Protein AF-A0A438C0U0-F1 (afdb_monomer)

Sequence (135 aa):
MARGLKKHLKRLNAPKHWMLDKLGGAFAPKPSYRPHKSWECLPLILILWNRLKYALTYREVIAILMQQHVFVDGKLGQKGIPYLNTYDERTIRYPRPLITDFIKFDVGNVVMVTGGRNRGRVGVIKNREKHKGNI

Solvent-accessible surface area (backbone atoms only — not comparable to full-atom values): 9184 Å² total; per-residue (Å²): 137,82,92,73,87,77,84,75,37,50,36,92,75,47,57,74,91,71,69,74,72,86,79,84,50,75,56,40,91,61,68,68,99,54,86,52,55,77,82,76,50,78,53,64,68,50,44,40,39,75,69,66,59,80,26,93,48,76,66,51,44,50,53,55,44,73,67,54,77,52,63,26,84,90,33,64,25,94,92,36,49,43,52,69,85,80,92,62,94,60,72,73,46,84,97,56,82,61,82,82,68,81,75,76,100,48,74,69,40,78,46,68,36,87,58,78,96,59,45,77,43,73,48,63,39,82,80,84,87,85,74,92,86,78,132

Structure (mmCIF, N/CA/C/O backbone):
data_AF-A0A438C0U0-F1
#
_entry.id   AF-A0A438C0U0-F1
#
loop_
_atom_site.group_PDB
_atom_site.id
_atom_site.type_symbol
_atom_site.label_atom_id
_atom_site.label_alt_id
_atom_site.label_comp_id
_atom_site.label_asym_id
_atom_site.label_entity_id
_atom_site.label_seq_id
_atom_site.pdbx_PDB_ins_code
_atom_site.Cartn_x
_atom_site.Cartn_y
_atom_site.Cartn_z
_atom_site.occupancy
_atom_site.B_iso_or_equiv
_atom_site.auth_seq_id
_atom_site.auth_comp_id
_atom_site.auth_asym_id
_atom_site.auth_atom_id
_atom_site.pdbx_PDB_model_num
ATOM 1 N N . MET A 1 1 ? 15.847 14.228 15.326 1.00 49.62 1 MET A N 1
ATOM 2 C CA . MET A 1 1 ? 15.548 13.305 16.449 1.00 49.62 1 MET A CA 1
ATOM 3 C C . MET A 1 1 ? 15.828 11.871 16.019 1.00 49.62 1 MET A C 1
ATOM 5 O O . MET A 1 1 ? 15.484 11.499 14.902 1.00 49.62 1 MET A O 1
ATOM 9 N N . ALA A 1 2 ? 16.569 11.146 16.854 1.00 59.00 2 ALA A N 1
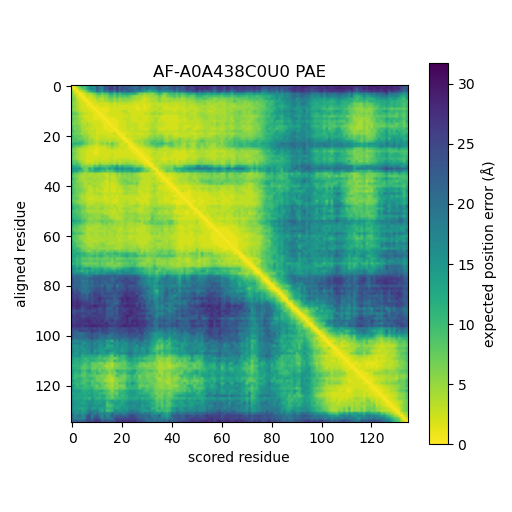ATOM 10 C CA . ALA A 1 2 ? 17.494 10.091 16.456 1.00 59.00 2 ALA A CA 1
ATOM 11 C C . ALA A 1 2 ? 16.886 8.706 16.159 1.00 59.00 2 ALA A C 1
ATOM 13 O O . ALA A 1 2 ? 15.903 8.280 16.756 1.00 59.00 2 ALA A O 1
ATOM 14 N N . ARG A 1 3 ? 17.567 8.059 15.200 1.00 67.25 3 ARG A N 1
ATOM 15 C CA . ARG A 1 3 ? 17.900 6.635 15.000 1.00 67.25 3 ARG A CA 1
ATOM 16 C C . ARG A 1 3 ? 17.000 5.594 15.688 1.00 67.25 3 ARG A C 1
ATOM 18 O O . ARG A 1 3 ? 17.185 5.263 16.850 1.00 67.25 3 ARG A O 1
ATOM 25 N N . GLY A 1 4 ? 16.081 5.029 14.902 1.00 77.31 4 GLY A N 1
ATOM 26 C CA . GLY A 1 4 ? 15.257 3.871 15.256 1.00 77.31 4 GLY A CA 1
ATOM 27 C C . GLY A 1 4 ? 14.120 3.642 14.254 1.00 77.31 4 GLY A C 1
ATOM 28 O O . GLY A 1 4 ? 13.818 4.504 13.420 1.00 77.31 4 GLY A O 1
ATOM 29 N N . LEU A 1 5 ? 13.467 2.478 14.320 1.00 80.62 5 LEU A N 1
ATOM 30 C CA . LEU A 1 5 ? 12.349 2.149 13.433 1.00 80.62 5 LEU A CA 1
ATOM 31 C C . LEU A 1 5 ? 11.115 2.995 13.800 1.00 80.62 5 LEU A C 1
ATOM 33 O O . LEU A 1 5 ? 10.522 2.842 14.867 1.00 80.62 5 LEU A O 1
ATOM 37 N N . LYS A 1 6 ? 10.719 3.920 12.916 1.00 82.56 6 LYS A N 1
ATOM 38 C CA . LYS A 1 6 ? 9.591 4.838 13.162 1.00 82.56 6 LYS A CA 1
ATOM 39 C C . LYS A 1 6 ? 8.277 4.062 13.268 1.00 82.56 6 LYS A C 1
ATOM 41 O O . LYS A 1 6 ? 7.852 3.477 12.277 1.00 82.56 6 LYS A O 1
ATOM 46 N N . LYS A 1 7 ? 7.585 4.116 14.410 1.00 84.31 7 LYS A N 1
ATOM 47 C CA . LYS A 1 7 ? 6.282 3.443 14.621 1.00 84.31 7 LYS A CA 1
ATOM 48 C C . LYS A 1 7 ? 5.077 4.193 14.044 1.00 84.31 7 LYS A C 1
ATOM 50 O O . LYS A 1 7 ? 4.054 3.580 13.778 1.00 84.31 7 LYS A O 1
ATOM 55 N N . HIS A 1 8 ? 5.213 5.492 13.790 1.00 87.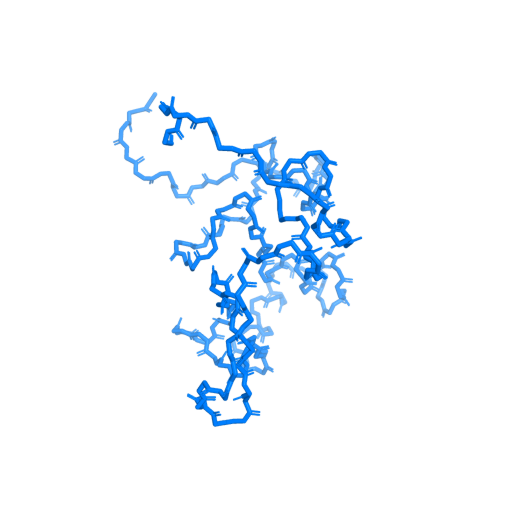44 8 HIS A N 1
ATOM 56 C CA . HIS A 1 8 ? 4.126 6.343 13.302 1.00 87.44 8 HIS A CA 1
ATOM 57 C C . HIS A 1 8 ? 4.415 6.866 11.892 1.00 87.44 8 HIS A C 1
ATOM 59 O O . HIS A 1 8 ? 5.573 7.111 11.538 1.00 87.44 8 HIS A O 1
ATOM 65 N N . LEU A 1 9 ? 3.358 7.045 11.095 1.00 89.25 9 LEU A N 1
ATOM 66 C CA . LEU A 1 9 ? 3.402 7.650 9.765 1.00 89.25 9 LEU A CA 1
ATOM 67 C C . LEU A 1 9 ? 2.542 8.921 9.766 1.00 89.25 9 LEU A C 1
ATOM 69 O O . LEU A 1 9 ? 1.351 8.880 10.073 1.00 89.25 9 LEU A O 1
ATOM 73 N N . LYS A 1 10 ? 3.153 10.062 9.436 1.00 91.19 10 LYS A N 1
ATOM 74 C CA . LYS A 1 10 ? 2.420 11.318 9.238 1.00 91.19 10 LYS A CA 1
ATOM 75 C C . LYS A 1 10 ? 1.607 11.243 7.951 1.00 91.19 10 LYS A C 1
ATOM 77 O O . LYS A 1 10 ? 2.105 10.733 6.950 1.00 91.19 10 LYS A O 1
ATOM 82 N N . ARG A 1 11 ? 0.392 11.796 7.970 1.00 90.31 11 ARG A N 1
ATOM 83 C CA . ARG A 1 11 ? -0.539 11.730 6.832 1.00 90.31 11 ARG A CA 1
ATOM 84 C C . ARG A 1 11 ? 0.006 12.406 5.576 1.00 90.31 11 ARG A C 1
ATOM 86 O O . ARG A 1 11 ? -0.122 11.853 4.494 1.00 90.31 11 ARG A O 1
ATOM 93 N N . LEU A 1 12 ? 0.710 13.528 5.739 1.00 89.56 12 LEU A N 1
ATOM 94 C CA . LEU A 1 12 ? 1.381 14.239 4.642 1.00 89.56 12 LEU A CA 1
ATOM 95 C C . LEU A 1 12 ? 2.431 13.384 3.914 1.00 89.56 12 LEU A C 1
ATOM 97 O O . LEU A 1 12 ? 2.679 13.597 2.733 1.00 89.56 12 LEU A O 1
ATOM 101 N N . ASN A 1 13 ? 3.015 12.403 4.607 1.00 89.31 13 ASN A N 1
ATOM 102 C CA . ASN A 1 13 ? 4.027 11.501 4.056 1.00 89.31 13 ASN A CA 1
ATOM 103 C C . ASN A 1 13 ? 3.423 10.177 3.567 1.00 89.31 13 ASN A C 1
ATOM 105 O O . ASN A 1 13 ? 4.166 9.271 3.188 1.00 89.31 13 ASN A O 1
ATOM 109 N N . ALA A 1 14 ? 2.099 10.018 3.635 1.00 89.00 14 ALA A N 1
ATOM 110 C CA . ALA A 1 14 ? 1.444 8.821 3.141 1.00 89.00 14 ALA A CA 1
ATOM 111 C C . ALA A 1 14 ? 1.526 8.756 1.604 1.00 89.00 14 ALA A C 1
ATOM 113 O O . ALA A 1 14 ? 1.493 9.795 0.937 1.00 89.00 14 ALA A O 1
ATOM 114 N N . PRO A 1 15 ? 1.614 7.550 1.019 1.00 89.00 15 PRO A N 1
ATOM 115 C CA . PRO A 1 15 ? 1.599 7.393 -0.427 1.00 89.00 15 PRO A CA 1
ATOM 116 C C . PRO A 1 15 ? 0.354 8.020 -1.068 1.00 89.00 15 PRO A C 1
ATOM 118 O O . PRO A 1 15 ? -0.773 7.788 -0.633 1.00 89.00 15 PRO A O 1
ATOM 121 N N . LYS A 1 16 ? 0.549 8.789 -2.147 1.00 87.38 16 LYS A N 1
ATOM 122 C CA . LYS A 1 16 ? -0.541 9.519 -2.822 1.00 87.38 16 LYS A CA 1
ATOM 123 C C . LYS A 1 16 ? -1.654 8.596 -3.332 1.00 87.38 16 LYS A C 1
ATOM 125 O O . LYS A 1 16 ? -2.820 8.980 -3.306 1.00 87.38 16 LYS A O 1
ATOM 130 N N . HIS A 1 17 ? -1.321 7.372 -3.756 1.00 84.94 17 HIS A N 1
ATOM 131 C CA . HIS A 1 17 ? -2.303 6.403 -4.266 1.00 84.94 17 HIS A CA 1
ATOM 132 C C . HIS A 1 17 ? -3.259 5.873 -3.187 1.00 84.94 17 HIS A C 1
ATOM 134 O O . HIS A 1 17 ? -4.275 5.266 -3.520 1.00 84.94 17 HIS A O 1
ATOM 140 N N . TRP A 1 18 ? -2.992 6.137 -1.903 1.00 86.38 18 TRP A N 1
ATOM 141 C CA . TRP A 1 18 ? -3.938 5.842 -0.822 1.00 86.38 18 TRP A CA 1
ATOM 142 C C . TRP A 1 18 ? -5.139 6.789 -0.818 1.00 86.38 18 TRP A C 1
ATOM 144 O O . TRP A 1 18 ? -6.151 6.467 -0.202 1.00 86.38 18 TRP A O 1
ATOM 154 N N . MET A 1 19 ? -5.048 7.923 -1.528 1.00 87.50 19 MET A N 1
ATOM 155 C CA . MET A 1 19 ? -6.114 8.924 -1.647 1.00 87.50 19 MET A CA 1
ATOM 156 C C . MET A 1 19 ? -6.655 9.359 -0.278 1.00 87.50 19 MET A C 1
ATOM 158 O O . MET A 1 19 ? -7.862 9.407 -0.058 1.00 87.50 19 MET A O 1
ATOM 162 N N . LEU A 1 20 ? -5.745 9.624 0.661 1.00 87.19 20 LEU A N 1
ATOM 163 C CA . LEU A 1 20 ? -6.097 10.206 1.949 1.00 87.19 20 LEU A CA 1
ATOM 164 C C . LEU A 1 20 ? -6.335 11.703 1.783 1.00 87.19 20 LEU A C 1
ATOM 166 O O . LEU A 1 20 ? -5.536 12.408 1.165 1.00 87.19 20 LEU A O 1
ATOM 170 N N . ASP A 1 21 ? -7.415 12.185 2.374 1.00 89.19 21 ASP A N 1
ATOM 171 C CA . ASP A 1 21 ? -7.697 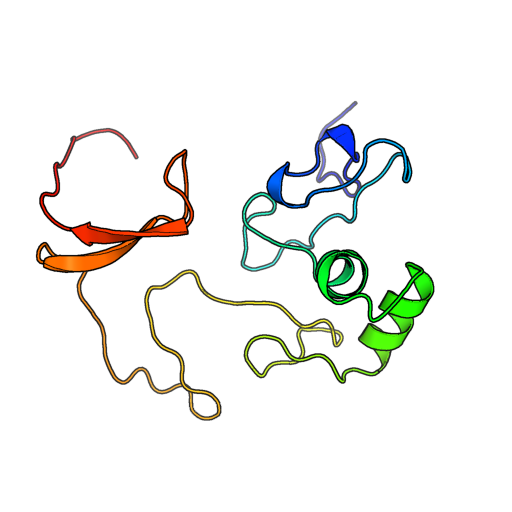13.606 2.493 1.00 89.19 21 ASP A CA 1
ATOM 172 C C . ASP A 1 21 ? -6.686 14.286 3.439 1.00 89.19 21 ASP A C 1
ATOM 174 O O . ASP A 1 21 ? -6.059 13.639 4.284 1.00 89.19 21 ASP A O 1
ATOM 178 N N . LYS A 1 22 ? -6.498 15.601 3.292 1.00 85.62 22 LYS A N 1
ATOM 179 C CA . LYS A 1 22 ? -5.503 16.355 4.076 1.00 85.62 22 LYS A CA 1
ATOM 180 C C . LYS A 1 22 ? -5.986 16.731 5.484 1.00 85.62 22 LYS A C 1
ATOM 182 O O . LYS A 1 22 ? -5.142 17.015 6.329 1.00 85.62 22 LYS A O 1
ATOM 187 N N . LEU A 1 23 ? -7.301 16.750 5.728 1.00 88.44 23 LEU A N 1
ATOM 188 C CA . LEU A 1 23 ? -7.916 17.312 6.942 1.00 88.44 23 LEU A CA 1
ATOM 189 C C . LEU A 1 23 ? -8.330 16.251 7.979 1.00 88.44 23 LEU A C 1
ATOM 191 O O . LEU A 1 23 ? -8.513 16.575 9.146 1.00 88.44 23 LEU A O 1
ATOM 195 N N . GLY A 1 24 ? -8.409 14.978 7.598 1.00 82.19 24 GLY A N 1
ATOM 196 C CA . GLY A 1 24 ? -8.894 13.847 8.397 1.00 82.19 24 GLY A CA 1
ATOM 197 C C . GLY A 1 24 ? -7.921 13.349 9.467 1.00 82.19 24 GLY A C 1
ATOM 198 O O . GLY A 1 24 ? -7.887 12.15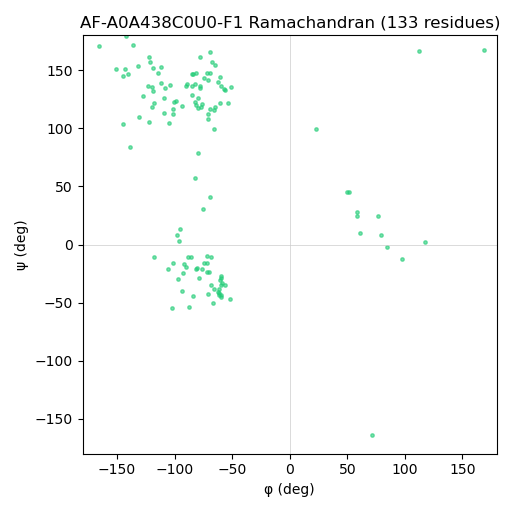3 9.766 1.00 82.19 24 GLY A O 1
ATOM 199 N N . GLY A 1 25 ? -7.092 14.246 10.007 1.00 88.44 25 GLY A N 1
ATOM 200 C CA . GLY A 1 25 ? -6.171 14.004 11.115 1.00 88.44 25 GLY A CA 1
ATOM 201 C C . GLY A 1 25 ? -4.683 14.049 10.748 1.00 88.44 25 GLY A C 1
ATOM 202 O O . GLY A 1 25 ? -4.278 14.002 9.589 1.00 88.44 25 GLY A O 1
ATOM 203 N N . ALA A 1 26 ? -3.828 14.108 11.773 1.00 89.94 26 ALA A N 1
ATOM 204 C CA . ALA A 1 26 ? -2.379 14.270 11.603 1.00 89.94 26 ALA A CA 1
ATOM 205 C C . ALA A 1 26 ? -1.643 12.991 11.144 1.00 89.94 26 ALA A C 1
ATOM 207 O O . ALA A 1 26 ? -0.522 13.057 10.618 1.00 89.94 26 ALA A O 1
ATOM 208 N N . PHE A 1 27 ? -2.240 11.817 11.360 1.00 90.25 27 PHE A N 1
ATOM 209 C CA . PHE A 1 27 ? -1.603 10.517 11.147 1.00 90.25 27 PHE A CA 1
ATOM 210 C C . PHE A 1 27 ? -2.332 9.689 10.086 1.00 90.25 27 PHE A C 1
ATOM 212 O O . PHE A 1 27 ? -3.535 9.834 9.869 1.00 90.25 27 PHE A O 1
ATOM 219 N N . ALA A 1 28 ? -1.568 8.830 9.417 1.00 88.50 28 ALA A N 1
ATOM 220 C CA . ALA A 1 28 ? -2.073 7.803 8.518 1.00 88.50 28 ALA A CA 1
ATOM 221 C C . ALA A 1 28 ? -1.818 6.416 9.127 1.00 88.50 28 ALA A C 1
ATOM 223 O O . ALA A 1 28 ? -0.851 6.250 9.883 1.00 88.50 28 ALA A O 1
ATOM 224 N N . PRO A 1 29 ? -2.641 5.409 8.789 1.00 85.25 29 PRO A N 1
ATOM 225 C CA . PRO A 1 29 ? -2.396 4.045 9.227 1.00 85.25 29 PRO A CA 1
ATOM 226 C C . PRO A 1 29 ? -1.046 3.567 8.692 1.00 85.25 29 PRO A C 1
ATOM 228 O O . PRO A 1 29 ? -0.797 3.572 7.485 1.00 85.25 29 PRO A O 1
ATOM 231 N N . LYS A 1 30 ? -0.151 3.175 9.602 1.00 84.06 30 LYS A N 1
ATOM 232 C CA . LYS A 1 30 ? 1.162 2.654 9.230 1.00 84.06 30 LYS A CA 1
ATOM 233 C C . LYS A 1 30 ? 1.028 1.165 8.870 1.00 84.06 30 LYS A C 1
ATOM 235 O O . LYS A 1 30 ? 0.609 0.389 9.729 1.00 84.06 30 LYS A O 1
ATOM 240 N N . PRO A 1 31 ? 1.421 0.742 7.657 1.00 81.00 31 PRO A N 1
ATOM 241 C CA . PRO A 1 31 ? 1.463 -0.665 7.294 1.00 81.00 31 PRO A CA 1
ATOM 242 C C . PRO A 1 31 ? 2.462 -1.401 8.187 1.00 81.00 31 PRO A C 1
ATOM 244 O O . PRO A 1 31 ? 3.545 -0.883 8.483 1.00 81.00 31 PRO A O 1
ATOM 247 N N . SER A 1 32 ? 2.111 -2.613 8.610 1.00 72.38 32 SER A N 1
ATOM 248 C CA . SER A 1 32 ? 3.061 -3.512 9.267 1.00 72.38 32 SER A CA 1
ATOM 249 C C . SER A 1 32 ? 4.176 -3.920 8.298 1.00 72.38 32 SER A C 1
ATOM 251 O O . SER A 1 32 ? 3.959 -3.943 7.088 1.00 72.38 32 SER A O 1
ATOM 253 N N . TYR A 1 33 ? 5.350 -4.278 8.830 1.00 62.06 33 TYR A N 1
ATOM 254 C CA . TYR A 1 33 ? 6.402 -4.935 8.048 1.00 62.06 33 TYR A CA 1
ATOM 255 C C . TYR A 1 33 ? 5.882 -6.316 7.637 1.00 62.06 33 TYR A C 1
ATOM 257 O O . TYR A 1 33 ? 5.775 -7.230 8.449 1.00 62.06 33 TYR A O 1
ATOM 265 N N . ARG A 1 34 ? 5.413 -6.398 6.402 1.00 64.19 34 ARG A N 1
ATOM 266 C CA . ARG A 1 34 ? 4.709 -7.526 5.790 1.00 64.19 34 ARG A CA 1
ATOM 267 C C . ARG A 1 34 ? 5.198 -7.609 4.333 1.00 64.19 34 ARG A C 1
ATOM 269 O O . ARG A 1 34 ? 6.052 -6.799 3.972 1.00 64.19 34 ARG A O 1
ATOM 276 N N . PRO A 1 35 ? 4.734 -8.566 3.510 1.00 67.44 35 PRO A N 1
ATOM 277 C CA . PRO A 1 35 ? 5.382 -8.891 2.241 1.00 67.44 35 PRO A CA 1
ATOM 278 C C . PRO A 1 35 ? 5.603 -7.642 1.396 1.00 67.44 35 PRO A C 1
ATOM 280 O O . PRO A 1 35 ? 6.701 -7.406 0.906 1.00 67.44 35 PRO A O 1
ATOM 283 N N . HIS A 1 36 ? 4.573 -6.802 1.275 1.00 68.00 36 HIS A N 1
ATOM 284 C CA . HIS A 1 36 ? 4.568 -5.619 0.423 1.00 68.00 36 HIS A CA 1
ATOM 285 C C . HIS A 1 36 ? 5.335 -4.426 1.010 1.00 68.00 36 HIS A C 1
ATOM 287 O O . HIS A 1 36 ? 5.159 -4.072 2.178 1.00 68.00 36 HIS A O 1
ATOM 293 N N . LYS A 1 37 ? 6.135 -3.746 0.175 1.00 72.56 37 LYS A N 1
ATOM 294 C CA . LYS A 1 37 ? 6.785 -2.483 0.546 1.00 72.56 37 LYS A CA 1
ATOM 295 C C . LYS A 1 37 ? 5.714 -1.445 0.888 1.00 72.56 37 LYS A C 1
ATOM 297 O O . LYS A 1 37 ? 4.653 -1.389 0.264 1.00 72.56 37 LYS A O 1
ATOM 302 N N . SER A 1 38 ? 5.986 -0.586 1.868 1.00 72.50 38 SER A N 1
ATOM 303 C CA . SER A 1 38 ? 4.986 0.350 2.412 1.00 72.50 38 SER A CA 1
ATOM 304 C C . SER A 1 38 ? 4.410 1.321 1.373 1.00 72.50 38 SER A C 1
ATOM 306 O O . SER A 1 38 ? 3.258 1.728 1.493 1.00 72.50 38 SER A O 1
ATOM 308 N N . TRP A 1 39 ? 5.181 1.662 0.340 1.00 76.56 39 TRP A N 1
ATOM 309 C CA . TRP A 1 39 ? 4.765 2.536 -0.761 1.00 76.56 39 TRP A CA 1
ATOM 310 C C . TRP A 1 39 ? 4.041 1.815 -1.909 1.00 76.56 39 TRP A C 1
ATOM 312 O O . TRP A 1 39 ? 3.490 2.483 -2.777 1.00 76.56 39 TRP A O 1
ATOM 322 N N . GLU A 1 40 ? 4.036 0.484 -1.931 1.00 77.94 40 GLU A N 1
ATOM 323 C CA . GLU A 1 40 ? 3.321 -0.345 -2.917 1.00 77.94 40 GLU A CA 1
ATOM 324 C C . GLU A 1 40 ? 2.070 -0.993 -2.316 1.00 77.94 40 GLU A C 1
ATOM 326 O O . GLU A 1 40 ? 1.139 -1.338 -3.036 1.00 77.94 40 GLU A O 1
ATOM 331 N N . CYS A 1 41 ? 2.006 -1.114 -0.990 1.00 78.44 41 CYS A N 1
ATOM 332 C CA . CYS A 1 41 ? 0.871 -1.715 -0.309 1.00 78.44 41 CYS A CA 1
ATOM 333 C C . CYS A 1 41 ? -0.340 -0.771 -0.205 1.00 78.44 41 CYS A C 1
ATOM 335 O O . CYS A 1 41 ? -0.224 0.459 -0.279 1.00 78.44 41 CYS A O 1
ATOM 337 N N . LEU A 1 42 ? -1.504 -1.370 0.049 1.00 79.06 42 LEU A N 1
ATOM 338 C CA . LEU A 1 42 ? -2.698 -0.697 0.549 1.00 79.06 42 LEU A CA 1
ATOM 339 C C . LEU A 1 42 ? -3.081 -1.322 1.901 1.00 79.06 42 LEU A C 1
ATOM 341 O O . LEU A 1 42 ? -3.365 -2.518 1.958 1.00 79.06 42 LEU A O 1
ATOM 345 N N . PRO A 1 43 ? -3.076 -0.549 3.002 1.00 80.50 43 PRO A N 1
ATOM 346 C CA . PRO A 1 43 ? -3.548 -1.016 4.298 1.00 80.50 43 PRO A CA 1
ATOM 347 C C . PRO A 1 43 ? -4.997 -1.496 4.246 1.00 80.50 43 PRO A C 1
ATOM 349 O O . PRO A 1 43 ? -5.879 -0.780 3.773 1.00 80.50 43 PRO A O 1
ATOM 352 N N . LEU A 1 44 ? -5.262 -2.657 4.837 1.00 77.62 44 LEU A N 1
ATOM 353 C CA . LEU A 1 44 ? -6.601 -3.242 4.903 1.00 77.62 44 LEU A CA 1
ATOM 354 C C . LEU A 1 44 ? -7.636 -2.311 5.555 1.00 77.62 44 LEU A C 1
ATOM 356 O O . LEU A 1 44 ? -8.781 -2.240 5.119 1.00 77.62 44 LEU A O 1
ATOM 360 N N . ILE A 1 45 ? -7.200 -1.526 6.544 1.00 81.62 45 ILE A N 1
ATOM 361 C CA . ILE A 1 45 ? -8.046 -0.533 7.211 1.00 81.62 45 ILE A CA 1
ATOM 362 C C . ILE A 1 45 ? -8.592 0.517 6.231 1.00 81.62 45 ILE A C 1
ATOM 364 O O . ILE A 1 45 ? -9.731 0.952 6.355 1.00 81.62 45 ILE A O 1
ATOM 368 N N . LEU A 1 46 ? -7.802 0.889 5.215 1.00 79.94 46 LEU A N 1
ATOM 369 C CA . LEU A 1 46 ? -8.211 1.837 4.178 1.00 79.94 46 LEU A CA 1
ATOM 370 C C . LEU A 1 46 ? -9.113 1.190 3.132 1.00 79.94 46 LEU A C 1
ATOM 372 O O . LEU A 1 46 ? -9.957 1.874 2.561 1.00 79.94 46 LEU A O 1
ATOM 376 N N . ILE A 1 4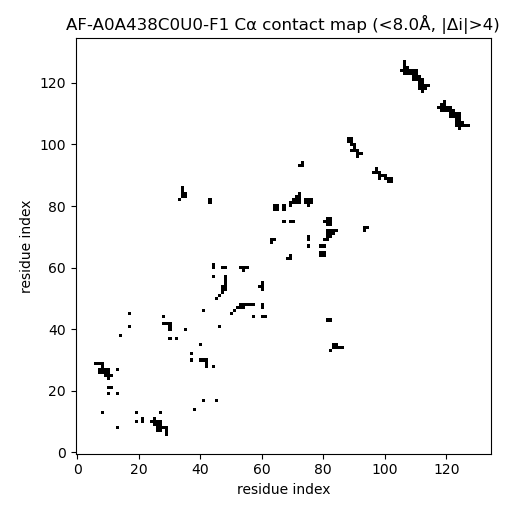7 ? -8.966 -0.111 2.893 1.00 81.94 47 ILE A N 1
ATOM 377 C CA . ILE A 1 47 ? -9.846 -0.849 1.986 1.00 81.94 47 ILE A CA 1
ATOM 378 C C . ILE A 1 47 ? -11.262 -0.897 2.571 1.00 81.94 47 ILE A C 1
ATOM 380 O O . ILE A 1 47 ? -12.207 -0.486 1.901 1.00 81.94 47 ILE A O 1
ATOM 384 N N . LEU A 1 48 ? -11.404 -1.299 3.835 1.00 76.88 48 LEU A N 1
ATOM 385 C CA . LEU A 1 48 ? -12.709 -1.409 4.496 1.00 76.88 48 LEU A CA 1
ATOM 386 C C . LEU A 1 48 ? -13.401 -0.047 4.674 1.00 76.88 48 LEU A C 1
ATOM 388 O O . LEU A 1 48 ? -14.607 0.057 4.465 1.00 76.88 48 LEU A O 1
ATOM 392 N N . TRP A 1 49 ? -12.638 1.003 4.990 1.00 79.62 49 TRP A N 1
ATOM 393 C CA . TRP A 1 49 ? -13.183 2.338 5.256 1.00 79.62 49 TRP A CA 1
ATOM 394 C C . TRP A 1 49 ? -13.350 3.210 4.002 1.00 79.62 49 TRP A C 1
ATOM 396 O O . TRP A 1 49 ? -14.426 3.741 3.726 1.00 79.62 49 TRP A O 1
ATOM 406 N N . ASN A 1 50 ? -12.288 3.384 3.211 1.00 79.44 50 ASN A N 1
ATOM 407 C CA . ASN A 1 50 ? -12.273 4.376 2.131 1.00 79.44 50 ASN A CA 1
ATOM 408 C C . ASN A 1 50 ? -12.716 3.818 0.780 1.00 79.44 50 ASN A C 1
ATOM 410 O O . ASN A 1 50 ? -13.164 4.602 -0.055 1.00 79.44 50 ASN A O 1
ATOM 414 N N . ARG A 1 51 ? -12.586 2.506 0.550 1.00 81.81 51 ARG A N 1
ATOM 415 C CA . ARG A 1 51 ? -12.939 1.877 -0.734 1.00 81.81 51 ARG A CA 1
ATOM 416 C C . ARG A 1 51 ? -14.283 1.165 -0.678 1.00 81.81 51 ARG A C 1
ATOM 418 O O . ARG A 1 51 ? -15.144 1.469 -1.488 1.00 81.81 51 ARG A O 1
ATOM 425 N N . LEU A 1 52 ? -14.453 0.259 0.281 1.00 84.25 52 LEU A N 1
ATOM 426 C CA . LEU A 1 52 ? -15.628 -0.609 0.359 1.00 84.25 52 LEU A CA 1
ATOM 427 C C . LEU A 1 52 ? -16.761 -0.035 1.216 1.00 84.25 52 LEU A C 1
ATOM 429 O O . LEU A 1 52 ? -17.888 -0.492 1.093 1.00 84.25 52 LEU A O 1
ATOM 433 N N . LYS A 1 53 ? -16.473 0.968 2.059 1.00 86.50 53 LYS A N 1
ATOM 434 C CA . LYS A 1 53 ? -17.465 1.664 2.900 1.00 86.50 53 LYS A CA 1
ATOM 435 C C . LYS A 1 53 ? -18.236 0.739 3.859 1.00 86.50 53 LYS A C 1
ATOM 437 O O . LYS A 1 53 ? -19.338 1.072 4.272 1.00 86.50 53 LYS A O 1
ATOM 442 N N . TYR A 1 54 ? -17.631 -0.378 4.271 1.00 83.38 54 TYR A N 1
ATOM 443 C CA . TYR A 1 54 ? -18.209 -1.298 5.263 1.00 83.38 54 TYR A CA 1
ATOM 444 C C . TYR A 1 54 ? -18.146 -0.771 6.701 1.00 83.38 54 TYR A C 1
ATOM 446 O O . TYR A 1 54 ? -18.817 -1.297 7.582 1.00 83.38 54 TYR A O 1
ATOM 454 N N . ALA A 1 55 ? -17.324 0.245 6.946 1.00 81.44 55 ALA A N 1
ATOM 455 C CA . ALA A 1 55 ? -17.190 0.911 8.233 1.00 81.44 55 ALA A CA 1
ATOM 456 C C . ALA A 1 55 ? -17.047 2.415 8.010 1.00 81.44 55 ALA A C 1
ATOM 458 O O . ALA A 1 55 ? -16.434 2.839 7.027 1.00 81.44 55 ALA A O 1
ATOM 459 N N . LEU A 1 56 ? -17.576 3.213 8.932 1.00 86.19 56 LEU A N 1
ATOM 460 C CA . LEU A 1 56 ? -17.470 4.671 8.952 1.00 86.19 56 LEU A CA 1
ATOM 461 C C . LEU A 1 56 ? -16.336 5.139 9.865 1.00 86.19 56 LEU A C 1
ATOM 463 O O . LEU A 1 56 ? -15.724 6.179 9.604 1.00 86.19 56 LEU A O 1
ATOM 467 N N . THR A 1 57 ? -16.032 4.367 10.913 1.00 86.06 57 THR A N 1
ATOM 468 C CA . THR A 1 57 ? -15.032 4.722 11.926 1.00 86.06 57 THR A CA 1
ATOM 469 C C . THR A 1 57 ? -13.905 3.696 12.044 1.00 86.06 57 THR A C 1
ATOM 471 O O . THR A 1 57 ? -14.049 2.514 11.740 1.00 86.06 57 THR A O 1
ATOM 474 N N . TYR A 1 58 ? -12.750 4.135 12.557 1.00 81.06 58 TYR A N 1
ATOM 475 C CA . TYR A 1 58 ? -11.597 3.256 12.793 1.00 81.06 58 TYR A CA 1
ATOM 476 C C . TYR A 1 58 ? -11.910 2.115 13.783 1.00 81.06 58 TYR A C 1
ATOM 478 O O . TYR A 1 58 ? -11.349 1.027 13.666 1.00 81.06 58 TYR A O 1
ATOM 486 N N . ARG A 1 59 ? -12.820 2.343 14.746 1.00 80.44 59 ARG A N 1
ATOM 487 C CA . ARG A 1 59 ? -13.224 1.338 15.746 1.00 80.44 59 ARG A CA 1
ATOM 488 C C . ARG A 1 59 ? -14.053 0.217 15.121 1.00 80.44 59 ARG A C 1
ATOM 490 O O . ARG A 1 59 ? -13.792 -0.945 15.409 1.00 80.44 59 ARG A O 1
ATOM 497 N N . GLU A 1 60 ? -14.984 0.555 14.232 1.00 83.12 60 GLU A N 1
ATOM 498 C CA . GLU A 1 60 ? -15.766 -0.430 13.471 1.00 83.12 60 GLU A CA 1
ATOM 499 C C . GLU A 1 60 ? -14.871 -1.293 12.585 1.00 83.12 60 GLU A C 1
ATOM 501 O O . GLU A 1 60 ? -15.022 -2.511 12.560 1.00 83.12 60 GLU A O 1
ATOM 506 N N . VAL A 1 61 ? -13.881 -0.688 11.918 1.00 76.00 61 VAL A N 1
ATOM 507 C CA . VAL A 1 61 ? -12.932 -1.466 11.112 1.00 76.00 61 VAL A CA 1
ATOM 508 C C . VAL A 1 61 ? -12.186 -2.482 11.976 1.00 76.00 61 VAL A C 1
ATOM 510 O O . VAL A 1 61 ? -12.042 -3.633 11.575 1.00 76.00 61 VAL A O 1
ATOM 513 N N . ILE A 1 62 ? -11.732 -2.089 13.171 1.00 78.19 62 ILE A N 1
ATOM 514 C CA . ILE A 1 62 ? -11.091 -3.028 14.101 1.00 78.19 62 ILE A CA 1
ATOM 515 C C . ILE A 1 62 ? -12.061 -4.144 14.499 1.00 78.19 62 ILE A C 1
ATOM 517 O O . ILE A 1 62 ? -11.657 -5.303 14.485 1.00 78.19 62 ILE A O 1
ATOM 521 N N . ALA A 1 63 ? -13.321 -3.825 14.800 1.00 79.50 63 ALA A N 1
ATOM 522 C CA . ALA A 1 63 ? -14.323 -4.824 15.165 1.00 79.50 63 ALA A CA 1
ATOM 523 C C . ALA A 1 63 ? -14.537 -5.862 14.047 1.00 79.50 63 ALA A C 1
ATOM 525 O O . ALA A 1 63 ? -14.490 -7.060 14.312 1.00 79.50 63 ALA A O 1
ATOM 526 N N . ILE A 1 64 ? -14.663 -5.417 12.792 1.00 79.31 64 ILE A N 1
ATOM 527 C CA . ILE A 1 64 ? -14.794 -6.298 11.617 1.00 79.31 64 ILE A CA 1
ATOM 528 C C . ILE A 1 64 ? -13.548 -7.179 11.447 1.00 79.31 64 ILE A C 1
ATOM 530 O O . ILE A 1 64 ? -13.650 -8.368 11.153 1.00 79.31 64 ILE A O 1
ATOM 534 N N . LEU A 1 65 ? -12.354 -6.619 11.658 1.00 73.31 65 LEU A N 1
ATOM 535 C CA . LEU A 1 65 ? -11.109 -7.385 11.570 1.00 73.31 65 LEU A CA 1
ATOM 536 C C . LEU A 1 65 ? -10.971 -8.418 12.694 1.00 73.31 65 LEU A C 1
ATOM 538 O O . LEU A 1 65 ? -10.447 -9.504 12.459 1.00 73.31 65 LEU A O 1
ATOM 542 N N . MET A 1 66 ? -11.459 -8.115 13.897 1.00 73.75 66 MET A N 1
ATOM 543 C CA . MET A 1 66 ? -11.431 -9.044 15.030 1.00 73.75 66 MET A CA 1
ATOM 544 C C . MET A 1 66 ? -12.385 -10.232 14.857 1.00 73.75 66 MET A C 1
ATOM 546 O O . MET A 1 66 ? -12.125 -11.287 15.429 1.00 73.75 66 MET A O 1
ATOM 550 N N . GLN A 1 67 ? -13.432 -10.096 14.038 1.00 75.94 67 GLN A N 1
ATOM 551 C CA . GLN A 1 67 ? -14.359 -11.186 13.706 1.00 75.94 67 GLN A CA 1
ATOM 552 C C . GLN A 1 67 ? -13.743 -12.258 12.786 1.00 75.94 67 GLN A C 1
ATOM 554 O O . GLN A 1 67 ? -14.350 -13.302 12.600 1.00 75.94 67 GLN A O 1
ATOM 559 N N . GLN A 1 68 ? -12.546 -12.036 12.220 1.00 67.31 68 GLN A N 1
ATOM 560 C CA . GLN A 1 68 ? -11.825 -13.012 11.377 1.00 67.31 68 GLN A CA 1
ATOM 561 C C . GLN A 1 68 ? -12.598 -13.490 10.129 1.00 67.31 68 GLN A C 1
ATOM 563 O O . GLN A 1 68 ? -12.314 -14.549 9.579 1.00 67.31 68 GLN A O 1
ATOM 568 N N . HIS A 1 69 ? -13.550 -12.697 9.634 1.00 70.62 69 HIS A N 1
ATOM 569 C CA . HIS A 1 69 ? -14.295 -13.011 8.406 1.00 70.62 69 HIS A CA 1
ATOM 570 C C . HIS A 1 69 ? -13.622 -12.493 7.129 1.00 70.62 69 HIS A C 1
ATOM 572 O O . HIS A 1 69 ? -14.036 -12.827 6.021 1.00 70.62 69 HIS A O 1
ATOM 578 N N . VAL A 1 70 ? -12.590 -11.659 7.259 1.00 66.00 70 VAL A N 1
ATOM 579 C CA . VAL A 1 70 ? -11.884 -11.085 6.113 1.00 66.00 70 VAL A CA 1
ATOM 580 C C . VAL A 1 70 ? -10.686 -11.975 5.779 1.00 66.00 70 VAL A C 1
ATOM 582 O O . VAL A 1 70 ? -9.776 -12.127 6.591 1.00 66.00 70 VAL A O 1
ATOM 585 N N . PHE A 1 71 ? -10.671 -12.529 4.568 1.00 65.50 71 PHE A N 1
ATOM 586 C CA . PHE A 1 71 ? -9.568 -13.325 4.026 1.00 65.50 71 PHE A CA 1
ATOM 587 C C . PHE A 1 71 ? -8.903 -12.561 2.879 1.00 65.50 71 PHE A C 1
ATOM 589 O O . PHE A 1 71 ? -9.579 -11.958 2.050 1.00 65.50 71 PHE A O 1
ATOM 596 N N . VAL A 1 72 ? -7.575 -12.598 2.813 1.00 63.41 72 VAL A N 1
ATOM 597 C CA . VAL A 1 72 ? -6.792 -12.095 1.676 1.00 63.41 72 VAL A CA 1
ATOM 598 C C . VAL A 1 72 ? -5.881 -13.247 1.280 1.00 63.41 72 VAL A C 1
ATOM 600 O O . VAL A 1 72 ? -5.266 -13.866 2.146 1.00 63.41 72 VAL A O 1
ATOM 603 N N . ASP A 1 73 ? -5.896 -13.604 -0.003 1.00 62.72 73 ASP A N 1
ATOM 604 C CA . ASP A 1 73 ? -5.269 -14.820 -0.534 1.00 62.72 73 ASP A CA 1
ATOM 605 C C . ASP A 1 73 ? -5.655 -16.081 0.245 1.00 62.72 73 ASP A C 1
ATOM 607 O O . ASP A 1 73 ? -4.795 -16.853 0.643 1.00 62.72 73 ASP A O 1
ATOM 611 N N . GLY A 1 74 ? -6.937 -16.267 0.573 1.00 61.53 74 GLY A N 1
ATOM 612 C CA . GLY A 1 74 ? -7.412 -17.485 1.245 1.00 61.53 74 GLY A CA 1
ATOM 613 C C . GLY A 1 74 ? -6.799 -17.771 2.627 1.00 61.53 74 GLY A C 1
ATOM 614 O O . GLY A 1 74 ? -7.017 -18.853 3.167 1.00 61.53 74 GLY A O 1
ATOM 615 N N . LYS A 1 75 ? -6.042 -16.833 3.216 1.00 61.62 75 LYS A N 1
ATOM 616 C CA . LYS A 1 75 ? -5.407 -16.982 4.530 1.00 61.62 75 LYS A CA 1
ATOM 617 C C . LYS A 1 75 ? -5.835 -15.865 5.477 1.00 61.62 75 LYS A C 1
ATOM 619 O O . LYS A 1 75 ? -5.833 -14.681 5.136 1.00 61.62 75 LYS A O 1
ATOM 624 N N . LEU A 1 76 ? -6.130 -16.254 6.713 1.00 53.16 76 LEU A N 1
ATOM 625 C CA . LEU A 1 76 ? -6.135 -15.344 7.854 1.00 53.16 76 LEU A CA 1
ATOM 626 C C . LEU A 1 76 ? -4.677 -15.092 8.227 1.00 53.16 76 LEU A C 1
ATOM 628 O O . LEU A 1 76 ? -3.924 -16.033 8.477 1.00 53.16 76 LEU A O 1
ATOM 632 N N . GLY A 1 77 ? -4.225 -13.839 8.210 1.00 54.84 77 GLY A N 1
ATOM 633 C CA . GLY A 1 77 ? -2.833 -13.579 8.560 1.00 54.84 77 GLY A CA 1
ATOM 634 C C . GLY A 1 77 ? -2.554 -13.816 10.041 1.00 54.84 77 GLY A C 1
ATOM 635 O O . GLY A 1 77 ? -3.474 -13.903 10.849 1.00 54.84 77 GLY A O 1
ATOM 636 N N . GLN A 1 78 ? -1.274 -13.897 10.426 1.00 44.19 78 GLN A N 1
ATOM 637 C CA . GLN A 1 78 ? -0.903 -14.071 11.836 1.00 44.19 78 GLN A CA 1
ATOM 638 C C . GLN A 1 78 ? -1.562 -12.967 12.688 1.00 44.19 78 GLN A C 1
ATOM 640 O O . GLN A 1 78 ? -1.347 -11.777 12.419 1.00 44.19 78 GLN A O 1
ATOM 645 N N . LYS A 1 79 ? -2.373 -13.393 13.674 1.00 48.56 79 LYS A N 1
ATOM 646 C CA . LYS A 1 79 ? -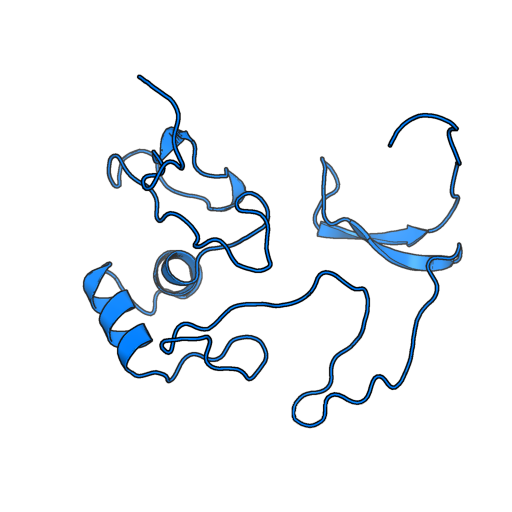3.323 -12.605 14.495 1.00 48.56 79 LYS A CA 1
ATOM 647 C C . LYS A 1 79 ? -4.665 -12.202 13.841 1.00 48.56 79 LYS A C 1
ATOM 649 O O . LYS A 1 79 ? -5.254 -11.214 14.261 1.00 48.56 79 LYS A O 1
ATOM 654 N N . GLY A 1 80 ? -5.150 -12.924 12.829 1.00 47.88 80 GLY A N 1
ATOM 655 C CA . GLY A 1 80 ? -6.476 -12.700 12.227 1.00 47.88 80 GLY A CA 1
ATOM 656 C C . GLY A 1 80 ? -6.560 -11.527 11.241 1.00 47.88 80 GLY A C 1
ATOM 657 O O . GLY A 1 80 ? -7.648 -11.177 10.801 1.00 47.88 80 GLY A O 1
ATOM 658 N N . ILE A 1 81 ? -5.427 -10.912 10.871 1.00 45.16 81 ILE A N 1
ATOM 659 C CA . ILE A 1 81 ? -5.386 -9.769 9.943 1.00 45.16 81 ILE A CA 1
ATOM 660 C C . ILE A 1 81 ? -4.966 -10.266 8.559 1.00 45.16 81 ILE A C 1
ATOM 662 O O . ILE A 1 81 ? -3.809 -10.667 8.400 1.00 45.16 81 ILE A O 1
ATOM 666 N N . PRO A 1 82 ? -5.840 -10.231 7.548 1.00 43.56 82 PRO A N 1
ATOM 667 C CA . PRO A 1 82 ? -5.526 -10.776 6.240 1.00 43.56 82 PRO A CA 1
ATOM 668 C C . PRO A 1 82 ? -4.557 -9.868 5.465 1.00 43.56 82 PRO A C 1
ATOM 670 O O . PRO A 1 82 ? -4.582 -8.640 5.581 1.00 43.56 82 PRO A O 1
ATOM 673 N N . TYR A 1 83 ? -3.646 -10.477 4.705 1.00 42.97 83 TYR A N 1
ATOM 674 C CA . TYR A 1 83 ? -2.640 -9.773 3.908 1.00 42.97 83 TYR A CA 1
ATOM 675 C C . TYR A 1 83 ? -2.381 -10.489 2.580 1.00 42.97 83 TYR A C 1
ATOM 677 O O . TYR A 1 83 ? -2.522 -11.704 2.501 1.00 42.97 83 T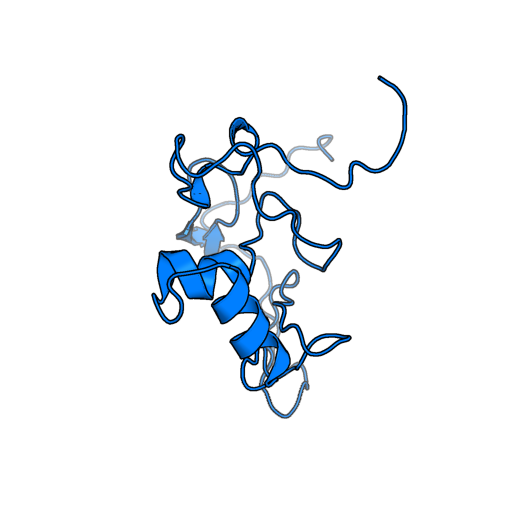YR A O 1
ATOM 685 N N . LEU A 1 84 ? -1.988 -9.709 1.569 1.00 37.81 84 LEU A N 1
ATOM 686 C CA . LEU A 1 84 ? -1.641 -10.170 0.221 1.00 37.81 84 LEU A CA 1
ATOM 687 C C . LEU A 1 84 ? -0.176 -10.632 0.170 1.00 37.81 84 LEU A C 1
ATOM 689 O O . LEU A 1 84 ? 0.672 -10.077 0.880 1.00 37.81 84 LEU A O 1
ATOM 693 N N . ASN A 1 85 ? 0.109 -11.636 -0.655 1.00 41.84 85 ASN A N 1
ATOM 694 C CA . ASN A 1 85 ? 1.413 -12.254 -0.848 1.00 41.84 85 ASN A CA 1
ATOM 695 C C . ASN A 1 85 ? 1.655 -12.534 -2.345 1.00 41.84 85 ASN A C 1
ATOM 697 O O . ASN A 1 85 ? 1.459 -13.651 -2.813 1.00 41.84 85 ASN A O 1
ATOM 701 N N . THR A 1 86 ? 2.131 -11.545 -3.106 1.00 42.19 86 THR A N 1
ATOM 702 C CA . THR A 1 86 ? 2.594 -11.770 -4.493 1.00 42.19 86 THR A CA 1
ATOM 703 C C . THR A 1 86 ? 3.786 -10.878 -4.841 1.00 42.19 86 THR A C 1
ATOM 705 O O . THR A 1 86 ? 3.622 -9.683 -5.086 1.00 42.19 86 THR A O 1
ATOM 708 N N . TYR A 1 87 ? 4.985 -11.466 -4.859 1.00 43.69 87 TYR A N 1
ATOM 709 C CA . TYR A 1 87 ? 6.202 -10.871 -5.443 1.00 43.69 87 TYR A CA 1
ATOM 710 C C . TYR A 1 87 ? 6.781 -11.668 -6.601 1.00 43.69 87 TYR A C 1
ATOM 712 O O . TYR A 1 87 ? 7.675 -11.176 -7.277 1.00 43.69 87 TYR A O 1
ATOM 720 N N . ASP A 1 88 ? 6.292 -12.883 -6.808 1.00 36.50 88 ASP A N 1
ATOM 721 C CA . ASP A 1 88 ? 6.815 -13.797 -7.806 1.00 36.50 88 ASP A CA 1
ATOM 722 C C . ASP A 1 88 ? 5.669 -14.086 -8.770 1.00 36.50 88 ASP A C 1
ATOM 724 O O . ASP A 1 88 ? 4.535 -14.267 -8.324 1.00 36.50 88 ASP A O 1
ATOM 728 N N . GLU A 1 89 ? 5.941 -14.059 -10.071 1.00 42.06 89 GLU A N 1
ATOM 729 C CA . GLU A 1 89 ? 4.985 -14.096 -11.193 1.00 42.06 89 GLU A CA 1
ATOM 730 C C . GLU A 1 89 ? 4.269 -15.461 -11.337 1.00 42.06 89 GLU A C 1
ATOM 732 O O . GLU A 1 89 ? 4.097 -15.994 -12.429 1.00 42.06 89 GLU A O 1
ATOM 737 N N . ARG A 1 90 ? 3.867 -16.073 -10.220 1.00 43.09 90 ARG A N 1
ATOM 738 C CA . ARG A 1 90 ? 3.305 -17.419 -10.136 1.00 43.09 90 ARG A CA 1
ATOM 739 C C . ARG A 1 90 ? 1.820 -17.355 -9.812 1.00 43.09 90 ARG A C 1
ATOM 741 O O . ARG A 1 90 ? 1.408 -16.780 -8.805 1.00 43.09 90 ARG A O 1
ATOM 748 N N . THR A 1 91 ? 1.012 -18.002 -10.643 1.00 43.62 91 THR A N 1
ATOM 749 C CA . THR A 1 91 ? -0.407 -18.232 -10.366 1.00 43.62 91 THR A CA 1
ATOM 750 C C . THR A 1 91 ? -0.540 -19.239 -9.219 1.00 43.62 91 THR A C 1
ATOM 752 O O . THR A 1 91 ? -0.121 -20.386 -9.345 1.00 43.62 91 THR A O 1
ATOM 755 N N . ILE A 1 92 ? -1.121 -18.828 -8.087 1.00 47.97 92 ILE A N 1
ATOM 756 C CA . ILE A 1 92 ? -1.398 -19.713 -6.944 1.00 47.97 92 ILE A CA 1
ATOM 757 C C . ILE A 1 92 ? -2.883 -20.085 -6.975 1.00 47.97 92 ILE A C 1
ATOM 759 O O . ILE A 1 92 ? -3.742 -19.217 -6.822 1.00 47.97 92 ILE A O 1
ATOM 763 N N . ARG A 1 93 ? -3.205 -21.375 -7.141 1.00 42.19 93 ARG A N 1
ATOM 764 C CA . ARG A 1 93 ? -4.570 -21.874 -6.918 1.00 42.19 93 ARG A CA 1
ATOM 765 C C . ARG A 1 93 ? -4.795 -22.098 -5.421 1.00 42.19 93 ARG A C 1
ATOM 767 O O . ARG A 1 93 ? -4.131 -22.924 -4.801 1.00 42.19 93 ARG A O 1
ATOM 774 N N . TYR A 1 94 ? -5.775 -21.413 -4.840 1.00 42.66 94 TYR A N 1
ATOM 775 C CA . TYR A 1 94 ? -6.397 -21.856 -3.588 1.00 42.66 94 TYR A CA 1
ATOM 776 C C . TYR A 1 94 ? -7.506 -22.858 -3.932 1.00 42.66 94 TYR A C 1
ATOM 778 O O . TYR A 1 94 ? -8.229 -22.613 -4.898 1.00 42.66 94 TYR A O 1
ATOM 786 N N . PRO A 1 95 ? -7.659 -23.992 -3.217 1.00 48.91 95 PRO A N 1
ATOM 787 C CA . PRO A 1 95 ? -7.047 -24.364 -1.933 1.00 48.91 95 PRO A CA 1
ATOM 788 C C . PRO A 1 95 ? -5.789 -25.268 -2.003 1.00 48.91 95 PRO A C 1
ATOM 790 O O . PRO A 1 95 ? -5.335 -25.729 -0.957 1.00 48.91 95 PRO A O 1
ATOM 793 N N . ARG A 1 96 ? -5.203 -25.545 -3.182 1.00 39.84 96 ARG A N 1
ATOM 794 C CA . ARG A 1 96 ? -4.011 -26.417 -3.317 1.00 39.84 96 ARG A CA 1
ATOM 795 C C . ARG A 1 96 ? -2.836 -25.696 -3.998 1.00 39.84 96 ARG A C 1
ATOM 797 O O . ARG A 1 96 ? -2.853 -25.558 -5.220 1.00 39.84 96 ARG A O 1
ATOM 804 N N . PRO A 1 97 ? -1.793 -25.297 -3.246 1.00 52.91 97 PRO A N 1
ATOM 805 C CA . PRO A 1 97 ? -0.658 -24.541 -3.769 1.00 52.91 97 PRO A CA 1
ATOM 806 C C . PRO A 1 97 ? 0.388 -25.448 -4.450 1.00 52.91 97 PRO A C 1
ATOM 808 O O . PRO A 1 97 ? 1.552 -25.448 -4.057 1.00 52.91 97 PRO A O 1
ATOM 811 N N . LEU A 1 98 ? -0.008 -26.227 -5.463 1.00 49.91 98 LEU A N 1
ATOM 812 C CA . LEU A 1 98 ? 0.957 -26.774 -6.425 1.00 49.91 98 LEU A CA 1
ATOM 813 C C . LEU A 1 98 ? 1.196 -25.727 -7.518 1.00 49.91 98 LEU A C 1
ATOM 815 O O . LEU A 1 98 ? 0.244 -25.211 -8.102 1.00 49.91 98 LEU A O 1
ATOM 819 N N . ILE A 1 99 ? 2.465 -25.412 -7.784 1.00 52.25 99 ILE A N 1
ATOM 820 C CA . ILE A 1 99 ? 2.865 -24.569 -8.917 1.00 52.25 99 ILE A CA 1
ATOM 821 C C . ILE A 1 99 ? 2.640 -25.405 -10.180 1.00 52.25 99 ILE A C 1
ATOM 823 O O . ILE A 1 99 ? 3.355 -26.382 -10.384 1.00 52.25 99 ILE A O 1
ATOM 827 N N . THR A 1 100 ? 1.625 -25.069 -10.978 1.00 55.38 100 THR A N 1
ATOM 828 C CA . THR A 1 100 ? 1.299 -25.824 -12.199 1.00 55.38 100 THR A CA 1
ATOM 829 C C . THR A 1 100 ? 2.148 -25.370 -13.378 1.00 55.38 100 THR A C 1
ATOM 831 O O . THR A 1 100 ? 2.703 -26.208 -14.075 1.00 55.38 100 THR A O 1
ATOM 834 N N . ASP A 1 101 ? 2.314 -24.055 -13.551 1.00 53.50 101 ASP A N 1
ATOM 835 C CA . ASP A 1 101 ? 2.918 -23.477 -14.750 1.00 53.50 101 ASP A CA 1
ATOM 836 C C . ASP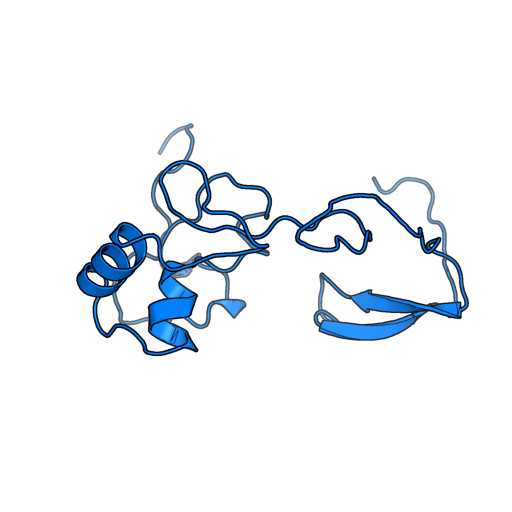 A 1 101 ? 3.755 -22.239 -14.412 1.00 53.50 101 ASP A C 1
ATOM 838 O O . ASP A 1 101 ? 3.417 -21.454 -13.520 1.00 53.50 101 ASP A O 1
ATOM 842 N N . PHE A 1 102 ? 4.858 -22.057 -15.139 1.00 59.59 102 PHE A N 1
ATOM 843 C CA . PHE A 1 102 ? 5.694 -20.862 -15.083 1.00 59.59 102 PHE A CA 1
ATOM 844 C C . PHE A 1 102 ? 5.715 -20.197 -16.458 1.00 59.59 102 PHE A C 1
ATOM 846 O O . PHE A 1 102 ? 5.945 -20.846 -17.478 1.00 59.59 102 PHE A O 1
ATOM 853 N N . ILE A 1 103 ? 5.503 -18.885 -16.484 1.00 69.12 103 ILE A N 1
ATOM 854 C CA . ILE A 1 103 ? 5.636 -18.077 -17.695 1.00 69.12 103 ILE A CA 1
ATOM 855 C C . ILE A 1 103 ? 6.991 -17.380 -17.605 1.00 69.12 103 ILE A C 1
ATOM 857 O O . ILE A 1 103 ? 7.277 -16.699 -16.623 1.00 69.12 103 ILE A O 1
ATOM 861 N N . LYS A 1 104 ? 7.863 -17.592 -18.595 1.00 73.94 104 LYS A N 1
ATOM 862 C CA . LYS A 1 104 ? 9.176 -16.932 -18.634 1.00 73.94 104 LYS A CA 1
ATOM 863 C C . LYS A 1 104 ? 9.013 -15.449 -18.968 1.00 73.94 104 LYS A C 1
ATOM 865 O O . LYS A 1 104 ? 8.135 -15.073 -19.738 1.00 73.94 104 LYS A O 1
ATOM 870 N N . PHE A 1 105 ? 9.884 -14.600 -18.436 1.00 78.06 105 PHE A N 1
ATOM 871 C CA . PHE A 1 105 ? 9.913 -13.181 -18.792 1.00 78.06 105 PHE A CA 1
ATOM 872 C C . PHE A 1 105 ? 10.636 -12.971 -20.137 1.00 78.06 105 PHE A C 1
ATOM 874 O O . PHE A 1 105 ? 11.809 -12.589 -20.172 1.00 78.06 105 PHE A O 1
ATOM 881 N N . ASP A 1 106 ? 9.929 -13.248 -21.235 1.00 80.94 106 ASP A N 1
ATOM 882 C CA . ASP A 1 106 ? 10.426 -13.175 -22.614 1.00 80.94 106 ASP A CA 1
ATOM 883 C C . ASP A 1 106 ? 9.592 -12.221 -23.492 1.00 80.94 106 ASP A C 1
ATOM 885 O O . ASP A 1 106 ? 8.459 -11.851 -23.171 1.00 80.94 106 ASP A O 1
ATOM 889 N N . VAL A 1 107 ? 10.181 -11.792 -24.613 1.00 84.31 107 VAL A N 1
ATOM 890 C CA . VAL A 1 107 ? 9.521 -10.941 -25.618 1.00 84.31 107 VAL A CA 1
ATOM 891 C C . VAL A 1 107 ? 8.289 -11.665 -26.168 1.00 84.31 107 VAL A C 1
ATOM 893 O O . VAL A 1 107 ? 8.347 -12.854 -26.460 1.00 84.31 107 VAL A O 1
ATOM 896 N N . GLY A 1 108 ? 7.173 -10.951 -26.310 1.00 84.06 108 GLY A N 1
ATOM 897 C CA . GLY A 1 108 ? 5.891 -11.520 -26.737 1.00 84.06 108 GLY A CA 1
ATOM 898 C C . GLY A 1 108 ? 4.935 -11.860 -25.592 1.00 84.06 108 GLY A C 1
ATOM 899 O O . GLY A 1 108 ? 3.741 -12.014 -25.841 1.00 84.06 108 GLY A O 1
ATOM 900 N N . ASN A 1 109 ? 5.401 -11.873 -24.339 1.00 84.44 109 ASN A N 1
ATOM 901 C CA . ASN A 1 109 ? 4.532 -12.130 -23.191 1.00 84.44 109 ASN A CA 1
ATOM 902 C C . ASN A 1 109 ? 3.817 -10.865 -22.704 1.00 84.44 109 ASN A C 1
ATOM 904 O O . ASN A 1 109 ? 4.341 -9.747 -22.777 1.00 84.44 109 ASN A O 1
ATOM 908 N N . VAL A 1 110 ? 2.593 -11.057 -22.207 1.00 82.12 110 VAL A N 1
ATOM 909 C CA . VAL A 1 110 ? 1.768 -9.996 -21.623 1.00 82.12 110 VAL A CA 1
ATOM 910 C C . VAL A 1 110 ? 2.238 -9.727 -20.201 1.00 82.12 110 VAL A C 1
ATOM 912 O O . VAL A 1 110 ? 2.288 -10.633 -19.373 1.00 82.12 110 VAL A O 1
ATOM 915 N N . VAL A 1 111 ? 2.543 -8.467 -19.907 1.00 80.62 111 VAL A N 1
ATOM 916 C CA . VAL A 1 111 ? 2.997 -8.017 -18.592 1.00 80.62 111 VAL A CA 1
ATOM 917 C C . VAL A 1 111 ? 2.234 -6.786 -18.130 1.00 80.62 111 VAL A C 1
ATOM 919 O O . VAL A 1 111 ? 1.747 -5.984 -18.930 1.00 80.62 111 VAL A O 1
ATOM 922 N N . MET A 1 112 ? 2.153 -6.621 -16.812 1.00 83.75 112 MET A N 1
ATOM 923 C CA . MET A 1 112 ? 1.633 -5.418 -16.174 1.00 83.75 112 MET A CA 1
ATOM 924 C C . MET A 1 112 ? 2.777 -4.639 -15.528 1.00 83.75 112 MET A C 1
ATOM 926 O O . MET A 1 112 ? 3.606 -5.193 -14.811 1.00 83.75 112 MET A O 1
ATOM 930 N N . VAL A 1 113 ? 2.796 -3.324 -15.731 1.00 80.69 113 VAL A N 1
ATOM 931 C CA . VAL A 1 113 ? 3.783 -2.447 -15.097 1.00 80.69 113 VAL A CA 1
ATOM 932 C C . VAL A 1 113 ? 3.406 -2.204 -13.630 1.00 80.69 113 VAL A C 1
ATOM 934 O O . VAL A 1 113 ? 2.373 -1.602 -13.339 1.00 80.69 113 VAL A O 1
ATOM 937 N N . THR A 1 114 ? 4.264 -2.602 -12.690 1.00 77.12 114 THR A N 1
ATOM 938 C CA . THR A 1 114 ? 4.021 -2.467 -11.237 1.00 77.12 114 THR A CA 1
ATOM 939 C C . THR A 1 114 ? 4.535 -1.142 -10.639 1.00 77.12 114 THR A C 1
ATOM 941 O O . THR A 1 114 ? 4.055 -0.688 -9.595 1.00 77.12 114 THR A O 1
ATOM 944 N N . GLY A 1 115 ? 5.460 -0.448 -11.314 1.00 77.69 115 GLY A N 1
ATOM 945 C CA . GLY A 1 115 ? 6.133 0.762 -10.815 1.00 77.69 115 GLY A CA 1
ATOM 946 C C . GLY A 1 115 ? 6.261 1.904 -11.833 1.00 77.69 115 GLY A C 1
ATOM 947 O O . GLY A 1 115 ? 5.962 1.756 -13.012 1.00 77.69 115 GLY A O 1
ATOM 948 N N . GLY A 1 116 ? 6.711 3.075 -11.375 1.00 83.94 116 GLY A N 1
ATOM 949 C CA . GLY A 1 116 ? 6.955 4.237 -12.241 1.00 83.94 116 GLY A CA 1
ATOM 950 C C . GLY A 1 116 ? 5.689 4.921 -12.779 1.00 83.94 116 GLY A C 1
ATOM 951 O O . GLY A 1 116 ? 4.584 4.734 -12.270 1.00 83.94 116 GLY A O 1
ATOM 952 N N . ARG A 1 117 ? 5.857 5.760 -13.810 1.00 85.75 117 ARG A N 1
ATOM 953 C CA . ARG A 1 117 ? 4.778 6.596 -14.378 1.00 85.75 117 ARG A CA 1
ATOM 954 C C . ARG A 1 117 ? 3.737 5.799 -15.173 1.00 85.75 117 ARG A C 1
ATOM 956 O O . ARG A 1 117 ? 2.599 6.237 -15.282 1.00 85.75 117 ARG A O 1
ATOM 963 N N . ASN A 1 118 ? 4.117 4.627 -15.681 1.00 85.56 118 ASN A N 1
ATOM 964 C CA . ASN A 1 118 ? 3.253 3.740 -16.466 1.00 85.56 118 ASN A CA 1
ATOM 965 C C . ASN A 1 118 ? 2.580 2.642 -15.620 1.00 85.56 118 ASN A C 1
ATOM 967 O O . ASN A 1 118 ? 2.043 1.693 -16.186 1.00 85.56 118 ASN A O 1
ATOM 971 N N . ARG A 1 119 ? 2.609 2.754 -14.282 1.00 81.38 119 ARG A N 1
ATOM 972 C CA . ARG A 1 119 ? 2.018 1.779 -13.351 1.00 81.38 119 ARG A CA 1
ATOM 973 C C . ARG A 1 119 ? 0.558 1.458 -13.700 1.00 81.38 119 ARG A C 1
ATOM 975 O O . ARG A 1 119 ? -0.235 2.364 -13.940 1.00 81.38 119 ARG A O 1
ATOM 982 N N . GLY A 1 120 ? 0.210 0.171 -13.663 1.00 80.31 120 GLY A N 1
ATOM 983 C CA . GLY A 1 120 ? -1.140 -0.350 -13.902 1.00 80.31 120 GLY A CA 1
ATOM 984 C C . GLY A 1 120 ? -1.490 -0.562 -15.376 1.00 80.31 120 GLY A C 1
ATOM 985 O O . GLY A 1 120 ? -2.581 -1.039 -15.672 1.00 80.31 120 GLY A O 1
ATOM 986 N N . ARG A 1 121 ? -0.587 -0.235 -16.309 1.00 82.94 121 ARG A N 1
ATOM 987 C CA . ARG A 1 121 ? -0.777 -0.525 -17.735 1.00 82.94 121 ARG A CA 1
ATOM 988 C C . ARG A 1 121 ? -0.381 -1.967 -18.041 1.00 82.94 121 ARG A C 1
ATOM 990 O O . ARG A 1 121 ? 0.646 -2.437 -17.550 1.00 82.94 121 ARG A O 1
ATOM 997 N N . VAL A 1 122 ? -1.183 -2.628 -18.871 1.00 88.38 122 VAL A N 1
ATOM 998 C CA . VAL A 1 122 ? -0.934 -3.977 -19.395 1.00 88.38 122 VAL A CA 1
ATOM 999 C C . VAL A 1 122 ? -0.481 -3.860 -20.846 1.00 88.38 122 VAL A C 1
ATOM 1001 O O . VAL A 1 122 ? -1.035 -3.064 -21.602 1.00 88.38 122 VAL A O 1
ATOM 1004 N N . GLY A 1 123 ? 0.531 -4.629 -21.235 1.00 89.00 123 GLY A N 1
ATOM 1005 C CA . GLY A 1 123 ? 1.031 -4.641 -22.605 1.00 89.00 123 GLY A CA 1
ATOM 1006 C C . GLY A 1 123 ? 1.939 -5.829 -22.890 1.00 89.00 123 GLY A C 1
ATOM 1007 O O . GLY A 1 123 ? 2.319 -6.565 -21.986 1.00 89.00 123 GLY A O 1
ATOM 1008 N N . VAL A 1 124 ? 2.285 -6.009 -24.162 1.00 91.31 124 VAL A N 1
ATOM 1009 C CA . VAL A 1 124 ? 3.198 -7.065 -24.617 1.00 91.31 124 VAL A CA 1
ATOM 1010 C C . VAL A 1 124 ? 4.637 -6.549 -24.605 1.00 91.31 124 VAL A C 1
ATOM 1012 O O . VAL A 1 124 ? 4.897 -5.432 -25.065 1.00 91.31 124 VAL A O 1
ATOM 1015 N N . ILE A 1 125 ? 5.582 -7.353 -24.111 1.00 87.50 125 ILE A N 1
ATOM 1016 C CA . ILE A 1 125 ? 7.015 -7.033 -24.192 1.00 87.50 125 ILE A CA 1
ATOM 1017 C C . ILE A 1 125 ? 7.436 -7.052 -25.666 1.00 87.50 125 ILE A C 1
ATOM 1019 O O . ILE A 1 125 ? 7.395 -8.104 -26.295 1.00 87.50 125 ILE A O 1
ATOM 1023 N N . LYS A 1 126 ? 7.859 -5.905 -26.214 1.00 90.06 126 LYS A N 1
ATOM 1024 C CA . LYS A 1 126 ? 8.369 -5.797 -27.597 1.00 90.06 126 LYS A CA 1
ATOM 1025 C C . LYS A 1 126 ? 9.889 -5.925 -27.702 1.00 90.06 126 LYS A C 1
ATOM 1027 O O . LYS A 1 126 ? 10.382 -6.530 -28.642 1.00 90.06 126 LYS A O 1
ATOM 1032 N N . ASN A 1 127 ? 10.626 -5.338 -26.764 1.00 89.56 127 ASN A N 1
ATOM 1033 C CA . ASN A 1 127 ? 12.087 -5.368 -26.734 1.00 89.56 127 ASN A CA 1
ATOM 1034 C C . ASN A 1 127 ? 12.578 -5.276 -25.280 1.00 89.56 127 ASN A C 1
ATOM 1036 O O . ASN A 1 127 ? 11.901 -4.685 -24.436 1.00 89.56 127 ASN A O 1
ATOM 1040 N N . ARG A 1 128 ? 13.750 -5.852 -24.996 1.00 82.94 128 ARG A N 1
ATOM 1041 C CA . ARG A 1 128 ? 14.430 -5.798 -23.700 1.00 82.94 128 ARG A CA 1
ATOM 1042 C C . ARG A 1 128 ? 15.888 -5.403 -23.900 1.00 82.94 128 ARG A C 1
ATOM 1044 O O . ARG A 1 128 ? 16.708 -6.207 -24.335 1.00 82.94 128 ARG A O 1
ATOM 1051 N N . GLU A 1 129 ? 16.218 -4.193 -23.479 1.00 86.31 129 GLU A N 1
ATOM 1052 C CA . GLU A 1 129 ? 17.589 -3.690 -23.474 1.00 86.31 129 GLU A CA 1
ATOM 1053 C C . GLU A 1 129 ? 18.279 -4.039 -22.148 1.00 86.31 129 GLU A C 1
ATOM 1055 O O . GLU A 1 129 ? 17.680 -3.968 -21.071 1.00 86.31 129 GLU A O 1
ATOM 1060 N N . LYS A 1 130 ? 19.544 -4.468 -22.217 1.00 83.75 130 LYS A N 1
ATOM 1061 C CA . LYS A 1 130 ? 20.368 -4.766 -21.039 1.00 83.75 130 LYS A CA 1
ATOM 1062 C C . LYS A 1 130 ? 21.452 -3.704 -20.907 1.00 83.75 130 LYS A C 1
ATOM 1064 O O . LYS A 1 130 ? 22.378 -3.669 -21.710 1.00 83.75 130 LYS A O 1
ATOM 1069 N N . HIS A 1 131 ? 21.372 -2.893 -19.857 1.00 81.94 131 HIS A N 1
ATOM 1070 C CA . HIS A 1 131 ? 22.433 -1.956 -19.492 1.00 81.94 131 HIS A CA 1
ATOM 1071 C C . HIS A 1 131 ? 23.289 -2.565 -18.382 1.00 81.94 131 HIS A C 1
ATOM 1073 O O . HIS A 1 131 ? 22.780 -2.960 -17.332 1.00 81.94 131 HIS A O 1
ATOM 1079 N N . LYS A 1 132 ? 24.596 -2.683 -18.621 1.00 81.12 132 LYS A N 1
ATOM 1080 C CA . LYS A 1 132 ? 25.538 -3.273 -17.666 1.00 81.12 132 LYS A CA 1
ATOM 1081 C C . LYS A 1 132 ? 25.884 -2.218 -16.605 1.00 81.12 132 LYS A C 1
ATOM 1083 O O . LYS A 1 132 ? 26.446 -1.189 -16.958 1.00 81.12 132 LYS A O 1
ATOM 1088 N N . GLY A 1 133 ? 25.554 -2.464 -15.332 1.00 70.62 133 GLY A N 1
ATOM 1089 C CA . GLY A 1 133 ? 26.073 -1.669 -14.203 1.00 70.62 133 GLY A CA 1
ATOM 1090 C C . GLY A 1 133 ? 25.076 -0.879 -13.347 1.00 70.62 133 GLY A C 1
ATOM 1091 O O . GLY A 1 133 ? 25.519 -0.239 -12.403 1.00 70.62 133 GLY A O 1
ATOM 1092 N N . ASN A 1 134 ? 23.766 -0.944 -13.596 1.00 57.47 134 ASN A N 1
ATOM 1093 C CA . ASN A 1 134 ? 22.768 -0.468 -12.629 1.00 57.47 134 ASN A CA 1
ATOM 1094 C C . ASN 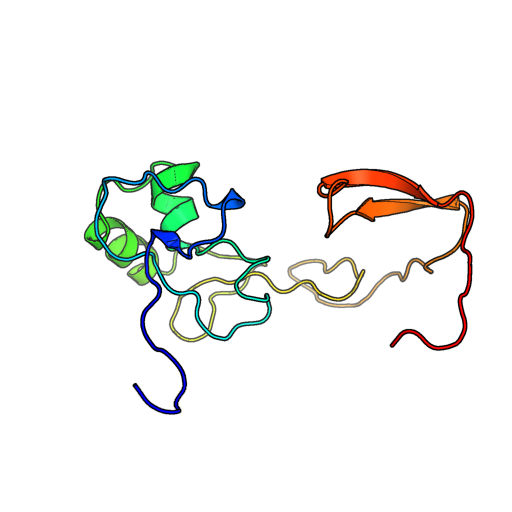A 1 134 ? 22.113 -1.679 -11.957 1.00 57.47 134 ASN A C 1
ATOM 1096 O O . ASN A 1 134 ? 21.332 -2.386 -12.596 1.00 57.47 134 ASN A O 1
ATOM 1100 N N . ILE A 1 135 ? 22.499 -1.930 -10.703 1.00 47.34 135 ILE A N 1
ATOM 1101 C CA . ILE A 1 135 ? 21.833 -2.859 -9.777 1.00 47.34 135 ILE A CA 1
ATOM 1102 C C . ILE A 1 135 ? 20.725 -2.099 -9.050 1.00 47.34 135 ILE A C 1
ATOM 1104 O O . ILE A 1 135 ? 21.006 -0.969 -8.592 1.00 47.34 135 ILE A O 1
#

Organism: Vitis vinifera (NCBI:txid29760)

InterPro domains:
  IPR000876 Small ribosomal subunit protein eS4 [PTHR11581] (2-75)
  IPR005824 KOW [PF00467] (107-132)
  IPR005824 KOW [SM00739] (104-131)
  IPR013843 Small ribosomal subunit protein eS4, N-terminal [PF08071] (3-37)
  IPR014722 Large ribosomal subunit protein uL2, domain 2 [G3DSA:2.30.30.30] (109-135)
  IPR018199 Small ribosomal subunit protein eS4, N-terminal, conserved site [PS00528] (8-22)
  IPR036986 RNA-binding S4 domain superfamily [G3DSA:3.10.290.10] (5-77)
  IPR038237 Small ribosomal subunit protein eS4, central domain superfamily [G3DSA:2.40.50.740] (78-108)
  IPR041982 Small ribosomal subunit protein eS4, KOW domain [cd06087] (105-133)

Mean predicted aligned error: 11.6 Å

Radius of gyration: 18.59 Å; Cα contacts (8 Å, |Δi|>4): 141; chains: 1; bounding box: 44×44×44 Å

Secondary structure (DSSP, 8-state):
---S----EEGGGS-GGG---SSS-SEEPPPPSSSS-TTT---HHHIIIIIS-S-SSHHHHHHHHHTT---BTTBPPTTS-------SS-PPPSS-----------TT-EEE--SSTTTT-EEE-------TT--

Foldseek 3Di:
DDDDDDPFAFPVRQAVVLVDDPPPDGGDDADDPDQDDRNLDHDPLSCCPVPVNVDPDSVVSVVVQQVLPDEEPNDQPDNSHHDHDDPDPFDADPPDGDGDDDDDPDAQDWDAASDDPRHGDIDGRHDDDDDPDDD

Nearest PDB structures (foldseek):
  7qiz-assembly1_w  TM=7.852E-01  e=6.036E-14  Solanum lycopersicum
  7q08-assembly1_F  TM=8.190E-01  e=2.857E-11  Candida albicans SC5314
  7oyc-assembly1_E2  TM=8.268E-01  e=1.165E-10  Xenopus laevis
  8ovj-assembly1_SE  TM=7.816E-01  e=5.515E-08  Leishmania major strain Friedlin
  6zu5-assembly1_SE0  TM=8.161E-01  e=2.406E-07  Paranosema locustae

pLDDT: mean 72.89, std 15.7, range [36.5, 91.31]